Protein AF-R1HRT1-F1 (afdb_monomer_lite)

pLDDT: mean 81.23, std 13.48, range [35.38, 94.88]

Structure (mmCIF, N/CA/C/O backbone):
data_AF-R1HRT1-F1
#
_entry.id   AF-R1HRT1-F1
#
loop_
_atom_site.group_PDB
_atom_site.id
_atom_site.type_symbol
_atom_site.label_atom_id
_atom_site.label_alt_id
_atom_site.label_comp_id
_atom_site.label_asym_id
_atom_site.label_entity_id
_atom_site.label_seq_id
_atom_site.pdbx_PDB_ins_code
_atom_site.Cartn_x
_atom_site.Cartn_y
_atom_site.Cartn_z
_atom_site.occupancy
_atom_site.B_iso_or_equiv
_atom_site.auth_seq_id
_atom_site.auth_comp_id
_atom_site.auth_asym_id
_atom_site.auth_atom_id
_atom_site.pdbx_PDB_model_num
ATOM 1 N N . MET A 1 1 ? 5.538 -12.384 11.421 1.00 35.38 1 MET A N 1
ATOM 2 C CA . MET A 1 1 ? 5.148 -12.342 10.001 1.00 35.38 1 MET A CA 1
ATOM 3 C C . MET A 1 1 ? 4.072 -13.390 9.818 1.00 35.38 1 MET A C 1
ATOM 5 O O . MET A 1 1 ? 4.385 -14.505 9.426 1.00 35.38 1 MET A O 1
ATOM 9 N N . ASP A 1 2 ? 2.835 -13.059 10.180 1.00 39.88 2 ASP A N 1
ATOM 10 C CA . ASP A 1 2 ? 1.693 -13.840 9.708 1.00 39.88 2 ASP A CA 1
ATOM 11 C C . ASP A 1 2 ? 1.502 -13.414 8.258 1.00 39.88 2 ASP A C 1
ATOM 13 O O . ASP A 1 2 ? 0.987 -12.334 7.980 1.00 39.88 2 ASP A O 1
ATOM 17 N N . GLY A 1 3 ? 2.112 -14.173 7.349 1.00 49.91 3 GLY A N 1
ATOM 18 C CA . GLY A 1 3 ? 2.066 -13.882 5.925 1.00 49.91 3 GLY A CA 1
ATOM 19 C C . GLY A 1 3 ? 0.635 -14.043 5.444 1.00 49.91 3 GLY A C 1
ATOM 20 O O . GLY A 1 3 ? 0.137 -15.165 5.366 1.00 49.91 3 GLY A O 1
ATOM 21 N N . THR A 1 4 ? -0.027 -12.928 5.153 1.00 58.91 4 THR A N 1
ATOM 22 C CA . THR A 1 4 ? -1.235 -12.909 4.334 1.00 58.91 4 THR A CA 1
ATOM 23 C C . THR A 1 4 ? -0.922 -13.687 3.059 1.00 58.91 4 THR A C 1
ATOM 25 O O . THR A 1 4 ? 0.030 -13.341 2.372 1.00 58.91 4 THR A O 1
ATOM 28 N N . ASP A 1 5 ? -1.651 -14.765 2.764 1.00 82.00 5 ASP A N 1
ATOM 29 C CA . ASP A 1 5 ? -1.485 -15.504 1.508 1.00 82.00 5 ASP A CA 1
ATOM 30 C C . ASP A 1 5 ? -1.942 -14.600 0.346 1.00 82.00 5 ASP A C 1
ATOM 32 O O . ASP A 1 5 ? -3.153 -14.406 0.177 1.00 82.00 5 ASP A O 1
ATOM 36 N N . PRO A 1 6 ? -1.029 -14.051 -0.481 1.00 79.06 6 PRO A N 1
ATOM 37 C CA . PRO A 1 6 ? -1.397 -13.060 -1.493 1.00 79.06 6 PRO A CA 1
ATOM 38 C C . PRO A 1 6 ? -2.274 -13.676 -2.587 1.00 79.06 6 PRO A C 1
ATOM 40 O O . PRO A 1 6 ? -3.112 -13.003 -3.192 1.00 79.06 6 PRO A O 1
ATOM 43 N N . ALA A 1 7 ? -2.107 -14.980 -2.837 1.00 79.94 7 ALA A N 1
ATOM 44 C CA . ALA A 1 7 ? -2.907 -15.716 -3.806 1.00 79.94 7 ALA A CA 1
ATOM 45 C C . ALA A 1 7 ? -4.329 -15.969 -3.284 1.00 79.94 7 ALA A C 1
ATOM 47 O O . ALA A 1 7 ? -5.287 -15.918 -4.063 1.00 79.94 7 ALA A O 1
ATOM 48 N N . GLY A 1 8 ? -4.468 -16.225 -1.981 1.00 84.56 8 GLY A N 1
ATOM 49 C CA . GLY A 1 8 ? -5.754 -16.304 -1.293 1.00 84.56 8 GLY A CA 1
ATOM 50 C C . GLY A 1 8 ? -6.496 -14.968 -1.320 1.00 84.56 8 GLY A C 1
ATOM 51 O O . GLY A 1 8 ? -7.653 -14.916 -1.740 1.00 84.56 8 GLY A O 1
ATOM 52 N N . GLU A 1 9 ? -5.803 -13.880 -0.979 1.00 85.31 9 GLU A N 1
ATOM 53 C CA . GLU A 1 9 ? -6.377 -12.532 -0.946 1.00 85.31 9 GLU A CA 1
ATOM 54 C C . GLU A 1 9 ? -6.840 -12.072 -2.337 1.00 85.31 9 GLU A C 1
ATOM 56 O O . GLU A 1 9 ? -7.963 -11.596 -2.511 1.00 85.31 9 GLU A O 1
ATOM 61 N N . LEU A 1 10 ? -6.024 -12.297 -3.374 1.00 87.31 10 LEU A N 1
ATOM 62 C CA . LEU A 1 10 ? -6.395 -11.977 -4.754 1.00 87.31 10 LEU A CA 1
ATOM 63 C C . LEU A 1 10 ? -7.638 -12.752 -5.215 1.00 87.31 10 LEU A C 1
ATOM 65 O O . LEU A 1 10 ? -8.489 -12.195 -5.915 1.00 87.31 10 LEU A O 1
ATOM 69 N N . ARG A 1 11 ? -7.756 -14.028 -4.831 1.00 91.94 11 ARG A N 1
ATOM 70 C CA . ARG A 1 11 ? -8.921 -14.859 -5.161 1.00 91.94 11 ARG A CA 1
ATOM 71 C C . ARG A 1 11 ? -10.181 -14.330 -4.484 1.00 91.94 11 ARG A C 1
ATOM 73 O O . ARG A 1 11 ? -11.194 -14.168 -5.157 1.00 91.94 11 ARG A O 1
ATOM 80 N N . HIS A 1 12 ? -10.089 -13.982 -3.203 1.00 88.38 12 HIS A N 1
ATOM 81 C CA . HIS A 1 12 ? -11.195 -13.385 -2.462 1.00 88.38 12 HIS A CA 1
ATOM 82 C C . HIS A 1 12 ? -11.652 -12.055 -3.085 1.00 88.38 12 HIS A C 1
ATOM 84 O O . HIS A 1 12 ? -12.838 -11.866 -3.361 1.00 88.38 12 HIS A O 1
ATOM 90 N N . ILE A 1 13 ? -10.714 -11.156 -3.407 1.00 91.75 13 ILE A N 1
ATOM 91 C CA . ILE A 1 13 ? -11.017 -9.894 -4.101 1.00 91.75 13 ILE A CA 1
ATOM 92 C C . ILE A 1 13 ? -11.711 -10.166 -5.442 1.00 91.75 13 ILE A C 1
ATOM 94 O O . ILE A 1 13 ? -12.675 -9.483 -5.790 1.00 91.75 13 ILE A O 1
ATOM 98 N N . HIS A 1 14 ? -11.244 -11.161 -6.202 1.00 90.56 14 HIS A N 1
ATOM 99 C CA . HIS A 1 14 ? -11.845 -11.525 -7.483 1.00 90.56 14 HIS A CA 1
ATOM 100 C C . HIS A 1 14 ? -13.303 -11.986 -7.334 1.00 90.56 14 HIS A C 1
ATOM 102 O O . HIS A 1 14 ? -14.165 -11.546 -8.099 1.00 90.56 14 HIS A O 1
ATOM 108 N N . GLU A 1 15 ? -13.591 -12.816 -6.332 1.00 93.38 15 GLU A N 1
ATOM 109 C CA . GLU A 1 15 ? -14.946 -13.276 -6.009 1.00 93.38 15 GLU A CA 1
ATOM 110 C C . GLU A 1 15 ? -15.865 -12.108 -5.631 1.00 93.38 15 GLU A C 1
ATOM 112 O O . GLU A 1 15 ? -16.965 -11.986 -6.176 1.00 93.38 15 GLU A O 1
ATOM 117 N N . VAL A 1 16 ? -15.397 -11.187 -4.781 1.00 93.88 16 VAL A N 1
ATOM 118 C CA . VAL A 1 16 ? -16.174 -9.999 -4.391 1.00 93.88 16 VAL A CA 1
ATOM 119 C C . VAL A 1 16 ? -16.426 -9.078 -5.588 1.00 93.88 16 VAL A C 1
ATOM 121 O O . VAL A 1 16 ? -17.535 -8.571 -5.748 1.00 93.88 16 VAL A O 1
ATOM 124 N N . VAL A 1 17 ? -15.449 -8.891 -6.483 1.00 91.25 17 VAL A N 1
ATOM 125 C CA . VAL A 1 17 ? -15.636 -8.109 -7.720 1.00 91.25 17 VAL A CA 1
ATOM 126 C C . VAL A 1 17 ? -16.669 -8.763 -8.644 1.00 91.25 17 VAL A C 1
ATOM 128 O O . VAL A 1 17 ? -17.479 -8.056 -9.251 1.00 91.25 17 VAL A O 1
ATOM 131 N N . ALA A 1 18 ? -16.675 -10.093 -8.756 1.00 92.44 18 ALA A N 1
ATOM 132 C CA . ALA A 1 18 ? -17.690 -10.815 -9.520 1.00 92.44 18 ALA A CA 1
ATOM 133 C C . ALA A 1 18 ? -19.088 -10.641 -8.899 1.00 92.44 18 ALA A C 1
ATOM 135 O O . ALA A 1 18 ? -20.034 -10.299 -9.614 1.00 92.44 18 ALA A O 1
ATOM 136 N N . GLY A 1 19 ? -19.202 -10.769 -7.574 1.00 91.88 19 GLY A N 1
ATOM 137 C CA . GLY A 1 19 ? -20.436 -10.498 -6.832 1.00 91.88 19 GLY A CA 1
ATOM 138 C C . GLY A 1 19 ? -20.924 -9.056 -6.999 1.00 91.88 19 GLY A C 1
ATOM 139 O O . GLY A 1 19 ? -22.109 -8.828 -7.230 1.00 91.88 19 GLY A O 1
ATOM 140 N N . ALA A 1 20 ? -20.017 -8.076 -6.981 1.00 90.06 20 ALA A N 1
ATOM 141 C CA . ALA A 1 20 ? -20.340 -6.664 -7.177 1.00 90.06 20 ALA A CA 1
ATOM 142 C C . ALA A 1 20 ? -20.907 -6.393 -8.577 1.00 90.06 20 ALA A C 1
ATOM 144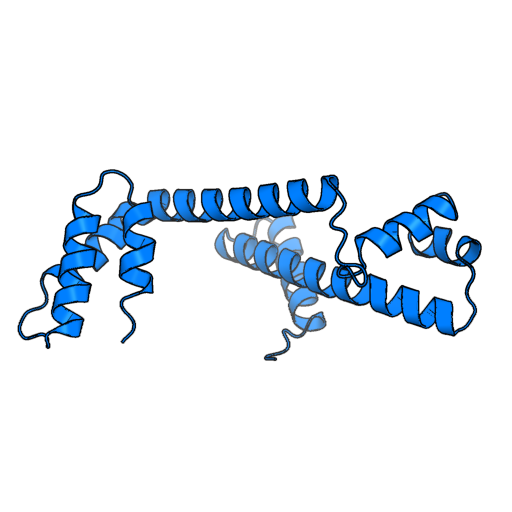 O O . ALA A 1 20 ? -21.906 -5.690 -8.716 1.00 90.06 20 ALA A O 1
ATOM 145 N N . ARG A 1 21 ? -20.317 -6.998 -9.618 1.00 91.81 21 ARG A N 1
ATOM 146 C CA . ARG A 1 21 ? -20.818 -6.910 -11.004 1.00 91.81 21 ARG A CA 1
ATOM 147 C C . ARG A 1 21 ? -22.198 -7.542 -11.171 1.00 91.81 21 ARG A C 1
ATOM 149 O O . ARG A 1 21 ? -22.976 -7.071 -11.993 1.00 91.81 21 ARG A O 1
ATOM 156 N N . ALA A 1 22 ? -22.495 -8.583 -10.397 1.00 93.44 22 ALA A N 1
ATOM 157 C CA . ALA A 1 22 ? -23.799 -9.237 -10.369 1.00 93.44 22 ALA A CA 1
ATOM 158 C C . ALA A 1 22 ? -24.825 -8.531 -9.457 1.00 93.44 22 ALA A C 1
ATOM 160 O O . ALA A 1 22 ? -25.963 -8.985 -9.370 1.00 93.44 22 ALA A O 1
ATOM 161 N N . GLY A 1 23 ? -24.445 -7.448 -8.764 1.00 90.56 23 GLY A N 1
ATOM 162 C CA . GLY A 1 23 ? -25.306 -6.761 -7.794 1.00 90.56 23 GLY A CA 1
ATOM 163 C C . GLY A 1 23 ? -25.572 -7.561 -6.512 1.00 90.56 23 GLY A C 1
ATOM 164 O O . GLY A 1 23 ? -26.526 -7.267 -5.801 1.00 90.56 23 GLY A O 1
ATOM 165 N N . ALA A 1 24 ? -24.752 -8.576 -6.232 1.00 89.56 24 ALA A N 1
ATOM 166 C CA . ALA A 1 24 ? -24.916 -9.514 -5.124 1.00 89.56 24 ALA A CA 1
ATOM 167 C C . ALA A 1 24 ? -23.924 -9.292 -3.967 1.00 89.56 24 ALA A C 1
ATOM 169 O O . ALA A 1 24 ? -24.075 -9.922 -2.925 1.00 89.56 24 ALA A O 1
ATOM 170 N N . ALA A 1 25 ? -22.913 -8.429 -4.139 1.00 90.81 25 ALA A N 1
ATOM 171 C CA . ALA A 1 25 ? -21.964 -8.117 -3.070 1.00 90.81 25 ALA A CA 1
ATOM 172 C C . ALA A 1 25 ? -22.564 -7.129 -2.066 1.00 90.81 25 ALA A C 1
ATOM 174 O O . ALA A 1 25 ? -23.092 -6.081 -2.449 1.00 90.81 25 ALA A O 1
ATOM 175 N N . ASP A 1 26 ? -22.435 -7.443 -0.782 1.00 93.81 26 ASP A N 1
ATOM 176 C CA . ASP A 1 26 ? -22.829 -6.534 0.285 1.00 93.81 26 ASP A CA 1
ATOM 177 C C . ASP A 1 26 ? -21.741 -5.483 0.585 1.00 93.81 26 ASP A C 1
ATOM 179 O O . ASP A 1 26 ? -20.600 -5.543 0.116 1.00 93.81 26 ASP A O 1
ATOM 183 N N . ARG A 1 27 ? -22.110 -4.468 1.373 1.00 93.12 27 ARG A N 1
ATOM 184 C CA . ARG A 1 27 ? -21.219 -3.356 1.730 1.00 93.12 27 ARG A CA 1
ATOM 185 C C . ARG A 1 27 ? -19.959 -3.822 2.460 1.00 93.12 27 ARG A C 1
ATOM 187 O O . ARG A 1 27 ? -18.891 -3.257 2.233 1.00 93.12 27 ARG A O 1
ATOM 194 N N . ASP A 1 28 ? -20.078 -4.793 3.353 1.00 91.69 28 ASP A N 1
ATOM 195 C CA . ASP A 1 28 ? -18.987 -5.181 4.241 1.00 91.69 28 ASP A CA 1
ATOM 196 C C . ASP A 1 28 ? -17.976 -6.058 3.478 1.00 91.69 28 ASP A C 1
ATOM 198 O O . ASP A 1 28 ? -16.766 -5.862 3.614 1.00 91.69 28 ASP A O 1
ATOM 202 N N . GLN A 1 29 ? -18.451 -6.907 2.561 1.00 90.31 29 GLN A N 1
ATOM 203 C CA . GLN A 1 29 ? -17.637 -7.604 1.561 1.00 90.31 29 GLN A CA 1
ATOM 204 C C . GLN A 1 29 ? -16.836 -6.621 0.699 1.00 90.31 29 GLN A C 1
ATOM 206 O O . GLN A 1 29 ? -15.632 -6.797 0.514 1.00 90.31 29 GLN A O 1
ATOM 211 N N . LEU A 1 30 ? -17.471 -5.548 0.211 1.00 91.88 30 LEU A N 1
ATOM 212 C CA . LEU A 1 30 ? -16.797 -4.527 -0.597 1.00 91.88 30 LEU A CA 1
ATOM 213 C C . LEU A 1 30 ? -15.707 -3.787 0.189 1.00 91.88 30 LEU A C 1
ATOM 215 O O . LEU A 1 30 ? -14.605 -3.594 -0.323 1.00 91.88 30 LEU A O 1
ATOM 219 N N . LEU A 1 31 ? -15.985 -3.378 1.430 1.00 94.75 31 LEU A N 1
ATOM 220 C CA . LEU A 1 31 ? -15.000 -2.693 2.277 1.00 94.75 31 LEU A CA 1
ATOM 221 C C . LEU A 1 31 ? -13.826 -3.607 2.653 1.00 94.75 31 LEU A C 1
ATOM 223 O O . LEU A 1 31 ? -12.677 -3.154 2.686 1.00 94.75 31 LEU A O 1
ATOM 227 N N . THR A 1 32 ? -14.104 -4.891 2.880 1.00 92.38 32 THR A N 1
ATOM 228 C CA . THR A 1 32 ? -13.083 -5.910 3.145 1.00 92.38 32 THR A CA 1
ATOM 229 C C . THR A 1 32 ? -12.194 -6.103 1.920 1.00 92.38 32 THR A C 1
ATOM 231 O O . THR A 1 32 ? -10.982 -5.928 2.019 1.00 92.38 32 THR A O 1
ATOM 234 N N . ALA A 1 33 ? -12.783 -6.316 0.738 1.00 89.12 33 ALA A N 1
ATOM 235 C CA . ALA A 1 33 ? -12.039 -6.464 -0.512 1.00 89.12 33 ALA A CA 1
ATOM 236 C C . ALA A 1 33 ? -11.222 -5.213 -0.876 1.00 89.12 33 ALA A C 1
ATOM 238 O O . ALA A 1 33 ? -10.121 -5.331 -1.405 1.00 89.12 33 ALA A O 1
ATOM 239 N N . LEU A 1 34 ? -11.713 -4.005 -0.578 1.00 93.19 34 LEU A N 1
ATOM 240 C CA . LEU A 1 34 ? -10.942 -2.771 -0.771 1.00 93.19 34 LEU A CA 1
ATOM 241 C C . LEU A 1 34 ? -9.738 -2.680 0.175 1.00 93.19 34 LEU A C 1
ATOM 243 O O . LEU A 1 34 ? -8.671 -2.220 -0.236 1.00 93.19 34 LEU A O 1
ATOM 247 N N . SER A 1 35 ? -9.898 -3.126 1.422 1.00 90.25 35 SER A N 1
ATOM 248 C CA . SER A 1 35 ? -8.812 -3.168 2.407 1.00 90.25 35 SER A CA 1
ATOM 249 C C . SER A 1 35 ? -7.751 -4.195 2.009 1.00 90.25 35 SER A C 1
ATOM 251 O O . SER A 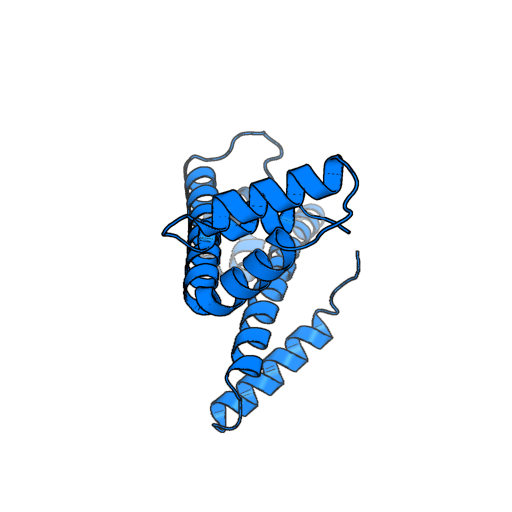1 35 ? -6.567 -3.860 1.974 1.00 90.25 35 SER A O 1
ATOM 253 N N . GLY A 1 36 ? -8.185 -5.392 1.613 1.00 84.44 36 GLY A N 1
ATOM 254 C CA . GLY A 1 36 ? -7.340 -6.444 1.054 1.00 84.44 36 GLY A CA 1
ATOM 255 C C . GLY A 1 36 ? -6.586 -5.997 -0.193 1.00 84.44 36 GLY A C 1
ATOM 256 O O . GLY A 1 36 ? -5.372 -6.145 -0.289 1.00 84.44 36 GLY A O 1
ATOM 257 N N . LEU A 1 37 ? -7.279 -5.334 -1.122 1.00 86.56 37 LEU A N 1
ATOM 258 C CA . LEU A 1 37 ? -6.679 -4.799 -2.344 1.00 86.56 37 LEU A CA 1
ATOM 259 C C . LEU A 1 37 ? -5.614 -3.737 -2.060 1.00 86.56 37 LEU A C 1
ATOM 261 O O . LEU A 1 37 ? -4.639 -3.645 -2.805 1.00 86.56 37 LEU A O 1
ATOM 265 N N . ARG A 1 38 ? -5.786 -2.924 -1.011 1.00 90.25 38 ARG A N 1
ATOM 266 C CA . ARG A 1 38 ? -4.747 -1.985 -0.573 1.00 90.25 38 ARG A CA 1
ATOM 267 C C . ARG A 1 38 ? -3.513 -2.741 -0.079 1.00 90.25 38 ARG A C 1
ATOM 269 O O . ARG A 1 38 ? -2.432 -2.476 -0.585 1.00 90.25 38 ARG A O 1
ATOM 276 N N . LEU A 1 39 ? -3.687 -3.705 0.825 1.00 84.81 39 LEU A N 1
ATOM 277 C CA . LEU A 1 39 ? -2.575 -4.492 1.372 1.00 84.81 39 LEU A CA 1
ATOM 278 C C . LEU A 1 39 ? -1.826 -5.265 0.280 1.00 84.81 39 LEU A C 1
ATOM 280 O O . LEU A 1 39 ? -0.603 -5.220 0.230 1.00 84.81 39 LEU A O 1
ATOM 284 N N . LEU A 1 40 ? -2.554 -5.893 -0.647 1.00 83.81 40 LEU A N 1
ATOM 285 C CA . LEU A 1 40 ? -1.956 -6.599 -1.777 1.00 83.81 40 LEU A CA 1
ATOM 286 C C . LEU A 1 40 ? -1.165 -5.648 -2.687 1.00 83.81 40 LEU A C 1
ATOM 288 O O . LEU A 1 40 ? -0.102 -6.009 -3.178 1.00 83.81 40 LEU A O 1
ATOM 292 N N . ARG A 1 41 ? -1.646 -4.418 -2.922 1.00 85.00 41 ARG A N 1
ATOM 293 C CA . ARG A 1 41 ? -0.878 -3.415 -3.681 1.00 85.00 41 ARG A CA 1
ATOM 294 C C . ARG A 1 41 ? 0.393 -3.001 -2.954 1.00 85.00 41 ARG A C 1
ATOM 296 O O . ARG A 1 41 ? 1.407 -2.844 -3.624 1.00 85.00 41 ARG A O 1
ATOM 303 N N . ASP A 1 42 ? 0.337 -2.835 -1.636 1.00 83.62 42 ASP A N 1
ATOM 304 C CA . ASP A 1 42 ? 1.506 -2.488 -0.825 1.00 83.62 42 ASP A CA 1
ATOM 305 C C . ASP A 1 42 ? 2.549 -3.617 -0.870 1.00 83.62 42 ASP A C 1
ATOM 307 O O . ASP A 1 42 ? 3.738 -3.366 -1.066 1.00 83.62 42 ASP A O 1
ATOM 311 N N . GLU A 1 43 ? 2.102 -4.872 -0.792 1.00 81.56 43 GLU A N 1
ATOM 312 C CA . GLU A 1 43 ? 2.966 -6.046 -0.903 1.00 81.56 43 GLU A CA 1
ATOM 313 C C . GLU A 1 43 ? 3.600 -6.160 -2.300 1.00 81.56 43 GLU A C 1
ATOM 315 O O . GLU A 1 43 ? 4.824 -6.224 -2.422 1.00 81.56 43 GLU A O 1
ATOM 320 N N . LEU A 1 44 ? 2.798 -6.069 -3.368 1.00 84.69 44 LEU A N 1
ATOM 321 C CA . LEU A 1 44 ? 3.293 -6.065 -4.751 1.00 84.69 44 LEU A CA 1
ATOM 322 C C . LEU A 1 44 ? 4.265 -4.905 -5.016 1.00 84.69 44 LEU A C 1
ATOM 324 O O . LEU A 1 44 ? 5.254 -5.074 -5.731 1.00 84.69 44 LEU A O 1
ATOM 328 N N . ALA A 1 45 ? 4.002 -3.729 -4.440 1.00 82.94 45 ALA A N 1
ATOM 329 C CA . ALA A 1 45 ? 4.888 -2.575 -4.542 1.00 82.94 45 ALA A CA 1
ATOM 330 C C . ALA A 1 45 ? 6.223 -2.802 -3.819 1.00 82.94 45 ALA A C 1
ATOM 332 O O . ALA A 1 45 ? 7.238 -2.272 -4.269 1.00 82.94 45 ALA A O 1
ATOM 333 N N . SER A 1 46 ? 6.247 -3.603 -2.748 1.00 82.06 46 SER A N 1
ATOM 334 C CA . SER A 1 46 ? 7.485 -3.953 -2.039 1.00 82.06 46 SER A CA 1
ATOM 335 C C . SER A 1 46 ? 8.371 -4.915 -2.838 1.00 82.06 46 SER A C 1
ATOM 337 O O . SER A 1 46 ? 9.594 -4.790 -2.809 1.00 82.06 46 SER A O 1
ATOM 339 N N . TRP A 1 47 ? 7.776 -5.803 -3.641 1.00 87.25 47 TRP A N 1
ATOM 340 C CA . TRP A 1 47 ? 8.523 -6.720 -4.510 1.00 87.25 47 TRP A CA 1
ATOM 341 C C . TRP A 1 47 ? 9.158 -6.023 -5.715 1.00 87.25 47 TRP A C 1
ATOM 343 O O . TRP A 1 47 ? 10.187 -6.466 -6.220 1.00 87.25 47 TRP A O 1
ATOM 353 N N . GLU A 1 48 ? 8.570 -4.930 -6.208 1.00 87.25 48 GLU A N 1
ATOM 354 C CA . GLU A 1 48 ? 9.075 -4.224 -7.388 1.00 87.25 48 GLU A CA 1
ATOM 355 C C . GLU A 1 48 ? 10.554 -3.775 -7.269 1.00 87.25 48 GLU A C 1
ATOM 357 O O . GLU A 1 48 ? 11.339 -4.113 -8.163 1.00 87.25 48 GLU A O 1
ATOM 362 N N . PRO A 1 49 ? 11.002 -3.062 -6.212 1.00 87.50 49 PRO A N 1
ATOM 363 C CA . PRO A 1 49 ? 12.414 -2.713 -6.050 1.00 87.50 49 PRO A CA 1
ATOM 364 C C . PRO A 1 49 ? 13.323 -3.939 -5.869 1.00 87.50 49 PRO A C 1
ATOM 366 O O . PRO A 1 49 ? 14.458 -3.909 -6.355 1.00 87.50 49 PRO A O 1
ATOM 369 N N . GLU A 1 50 ? 12.854 -5.022 -5.240 1.00 85.75 50 GLU A N 1
ATOM 370 C CA . GLU A 1 50 ? 13.610 -6.279 -5.115 1.00 85.75 50 GLU A CA 1
ATOM 371 C C . GLU A 1 50 ? 13.842 -6.928 -6.486 1.00 85.75 50 GLU A C 1
ATOM 373 O O . GLU A 1 50 ? 14.977 -7.254 -6.841 1.00 85.75 50 GLU A O 1
ATOM 378 N N . LEU A 1 51 ? 12.791 -7.023 -7.305 1.00 89.44 51 LEU A N 1
ATOM 379 C CA . LEU A 1 51 ? 12.853 -7.554 -8.668 1.00 89.44 51 LEU A CA 1
ATOM 380 C C . LEU A 1 51 ? 13.742 -6.698 -9.574 1.00 89.44 51 LEU A C 1
ATOM 382 O O . LEU A 1 51 ? 14.544 -7.240 -10.337 1.00 89.44 51 LEU A O 1
ATOM 386 N N . ILE A 1 52 ? 13.655 -5.366 -9.476 1.00 88.81 52 ILE A N 1
ATOM 387 C CA . ILE A 1 52 ? 14.548 -4.459 -10.210 1.00 88.81 52 ILE A CA 1
ATOM 388 C C . ILE A 1 52 ? 16.000 -4.687 -9.777 1.00 88.81 52 ILE A C 1
ATOM 390 O O . ILE A 1 52 ? 16.875 -4.809 -10.635 1.00 88.81 52 ILE A O 1
ATOM 394 N N . THR A 1 53 ? 16.268 -4.783 -8.472 1.00 89.19 53 THR A N 1
ATOM 395 C CA . THR A 1 53 ? 17.617 -5.026 -7.937 1.00 89.19 53 THR A CA 1
ATOM 396 C C . THR A 1 53 ? 18.179 -6.355 -8.441 1.00 89.19 53 THR A C 1
ATOM 398 O O . THR A 1 53 ? 19.299 -6.391 -8.955 1.00 89.19 53 THR A O 1
ATOM 401 N N . ALA A 1 54 ? 17.389 -7.430 -8.385 1.00 89.12 54 ALA A N 1
ATOM 402 C CA . ALA A 1 54 ? 17.771 -8.746 -8.887 1.00 89.12 54 ALA A CA 1
ATOM 403 C C . ALA A 1 54 ? 18.026 -8.736 -10.404 1.00 89.12 54 ALA A C 1
ATOM 405 O O . ALA A 1 54 ? 19.043 -9.251 -10.868 1.00 89.12 54 ALA A O 1
ATOM 406 N N . ALA A 1 55 ? 17.163 -8.083 -11.188 1.00 89.06 55 ALA A N 1
ATOM 407 C CA . ALA A 1 55 ? 17.350 -7.950 -12.631 1.00 89.06 55 ALA A CA 1
ATOM 408 C C . ALA A 1 55 ? 18.615 -7.145 -12.977 1.00 89.06 55 ALA A C 1
ATOM 410 O O . ALA A 1 55 ? 19.352 -7.506 -13.897 1.00 89.06 55 ALA A O 1
ATOM 411 N N . ARG A 1 56 ? 18.909 -6.076 -12.222 1.00 92.50 56 ARG A N 1
ATOM 412 C CA . ARG A 1 56 ? 20.149 -5.296 -12.364 1.00 92.50 56 ARG A CA 1
ATOM 413 C C . ARG A 1 56 ? 21.379 -6.136 -12.015 1.00 92.50 56 ARG A C 1
ATOM 415 O O . ARG A 1 56 ? 22.357 -6.070 -12.756 1.00 92.50 56 ARG A O 1
ATOM 422 N N . ALA A 1 57 ? 21.320 -6.945 -10.956 1.00 89.94 57 ALA A N 1
ATOM 423 C CA . ALA A 1 57 ? 22.383 -7.884 -10.588 1.00 89.94 57 ALA A CA 1
ATOM 424 C C . ALA A 1 57 ? 22.604 -8.970 -11.658 1.00 89.94 57 ALA A C 1
ATOM 426 O O . ALA A 1 57 ? 23.740 -9.361 -11.911 1.00 89.94 57 ALA A O 1
ATOM 427 N N . ALA A 1 58 ? 21.543 -9.385 -12.357 1.00 94.25 58 ALA A N 1
ATOM 428 C CA . ALA A 1 58 ? 21.606 -10.281 -13.513 1.00 94.25 58 ALA A CA 1
ATOM 429 C C . ALA A 1 58 ? 22.051 -9.591 -14.825 1.00 94.25 58 ALA A C 1
ATOM 431 O O . ALA A 1 58 ? 22.078 -10.223 -15.879 1.00 94.25 58 ALA A O 1
ATOM 432 N N . GLY A 1 59 ? 22.400 -8.298 -14.788 1.00 91.00 59 GLY A N 1
ATOM 433 C CA . GLY A 1 59 ? 22.944 -7.557 -15.930 1.00 91.00 59 GLY A CA 1
ATOM 434 C C . GLY A 1 59 ? 21.918 -6.819 -16.798 1.00 91.00 59 GLY A C 1
ATOM 435 O O . GLY A 1 59 ? 22.302 -6.212 -17.800 1.00 91.00 59 GLY A O 1
ATOM 436 N N . ALA A 1 60 ? 20.630 -6.801 -16.438 1.00 94.88 60 ALA A N 1
ATOM 437 C CA . ALA A 1 60 ? 19.619 -6.061 -17.197 1.00 94.88 60 ALA A CA 1
ATOM 438 C C . ALA A 1 60 ? 19.924 -4.556 -17.190 1.00 94.88 60 ALA A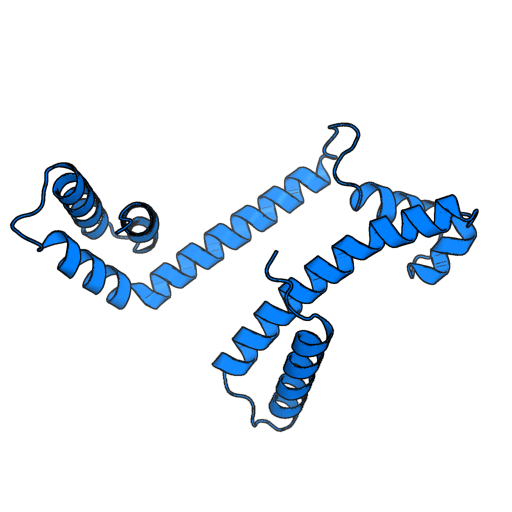 C 1
ATOM 440 O O . ALA A 1 60 ? 20.128 -3.957 -16.134 1.00 94.88 60 ALA A O 1
ATOM 441 N N . SER A 1 61 ? 19.943 -3.907 -18.357 1.00 93.62 61 SER A N 1
ATOM 442 C CA . SER A 1 61 ? 20.127 -2.453 -18.444 1.00 93.62 61 SER A CA 1
ATOM 443 C C . SER A 1 61 ? 18.832 -1.699 -18.117 1.00 93.62 61 SER A C 1
ATOM 445 O O . SER A 1 61 ? 17.733 -2.212 -18.309 1.00 93.62 61 SER A O 1
ATOM 447 N N . TRP A 1 62 ? 18.937 -0.435 -17.702 1.00 90.50 62 TRP A N 1
ATOM 448 C CA . TRP A 1 62 ? 17.763 0.428 -17.509 1.00 90.50 62 TRP A CA 1
ATOM 449 C C . TRP A 1 62 ? 16.913 0.608 -18.778 1.00 90.50 62 TRP A C 1
ATOM 451 O O . TRP A 1 62 ? 15.710 0.829 -18.687 1.00 90.50 62 TRP A O 1
ATOM 461 N N . VAL A 1 63 ? 17.524 0.504 -19.962 1.00 94.19 63 VAL A N 1
ATOM 462 C CA . VAL A 1 63 ? 16.803 0.533 -21.244 1.00 94.19 63 VAL A CA 1
ATOM 463 C C . VAL A 1 63 ? 15.954 -0.729 -21.408 1.00 94.19 63 VAL A C 1
ATOM 465 O O . VAL A 1 63 ? 14.809 -0.631 -21.829 1.00 94.19 63 VAL A O 1
ATOM 468 N N . ALA A 1 64 ? 16.488 -1.894 -21.025 1.00 90.56 64 ALA A N 1
ATOM 469 C CA . ALA A 1 64 ? 15.764 -3.164 -21.065 1.00 90.56 64 ALA A CA 1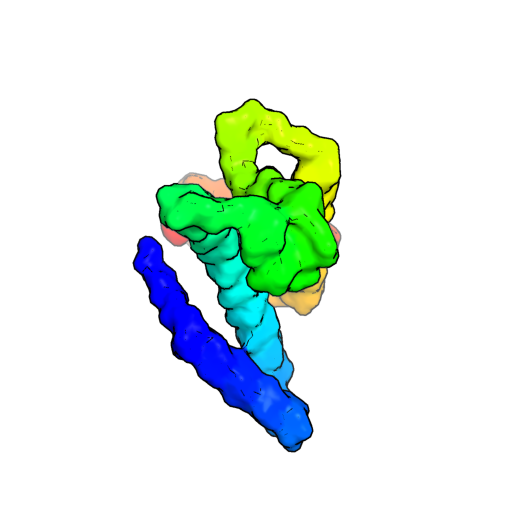
ATOM 470 C C . ALA A 1 64 ? 14.649 -3.245 -20.005 1.00 90.56 64 ALA A C 1
ATOM 472 O O . ALA A 1 64 ? 13.617 -3.861 -20.247 1.00 90.56 64 ALA A O 1
ATOM 473 N N . LEU A 1 65 ? 14.832 -2.592 -18.852 1.00 85.81 65 LEU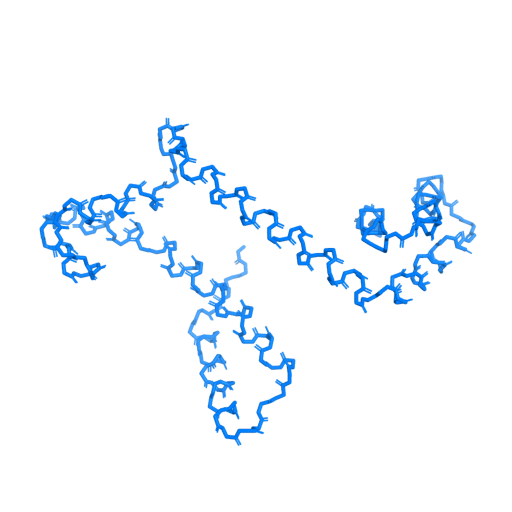 A N 1
ATOM 474 C CA . LEU A 1 65 ? 13.829 -2.544 -17.782 1.00 85.81 65 LEU A CA 1
ATOM 475 C C . LEU A 1 65 ? 12.654 -1.607 -18.086 1.00 85.81 65 LEU A C 1
ATOM 477 O O . LEU A 1 65 ? 11.539 -1.879 -17.656 1.00 85.81 65 LEU A O 1
ATOM 481 N N . ALA A 1 66 ? 12.875 -0.518 -18.827 1.00 86.31 66 ALA A N 1
ATOM 482 C CA . ALA A 1 66 ? 11.841 0.476 -19.120 1.00 86.31 66 ALA A CA 1
ATOM 483 C C . ALA A 1 66 ? 10.511 -0.114 -19.653 1.00 86.31 66 ALA A C 1
ATOM 485 O O . ALA A 1 66 ? 9.474 0.164 -19.044 1.00 86.31 66 ALA A O 1
ATOM 486 N N . PRO A 1 67 ? 10.496 -0.967 -20.699 1.00 80.94 67 PRO A N 1
ATOM 487 C CA . PRO A 1 67 ? 9.252 -1.572 -21.174 1.00 80.94 67 PRO A CA 1
ATOM 488 C C . PRO A 1 67 ? 8.603 -2.512 -20.146 1.00 80.94 67 PRO A C 1
ATOM 490 O O . PRO A 1 67 ? 7.381 -2.512 -20.031 1.00 80.94 67 PRO A O 1
ATOM 493 N N . ALA A 1 68 ? 9.386 -3.259 -19.359 1.00 85.75 68 ALA A N 1
ATOM 494 C CA . ALA A 1 68 ? 8.858 -4.152 -18.321 1.00 85.75 68 ALA A CA 1
ATOM 495 C C . ALA A 1 68 ? 8.186 -3.388 -17.164 1.00 85.75 68 ALA A C 1
ATOM 497 O O . ALA A 1 68 ? 7.216 -3.867 -16.587 1.00 85.75 68 ALA A O 1
ATOM 498 N N . LEU A 1 69 ? 8.666 -2.177 -16.863 1.00 85.06 69 LEU A N 1
ATOM 499 C CA . LEU A 1 69 ? 8.091 -1.278 -15.855 1.00 85.06 69 LEU A CA 1
ATOM 500 C C . LEU A 1 69 ? 6.974 -0.375 -16.414 1.00 85.06 69 LEU A C 1
ATOM 502 O O . LEU A 1 69 ? 6.470 0.494 -15.700 1.00 85.06 69 LEU A O 1
ATOM 506 N N . GLY A 1 70 ? 6.612 -0.526 -17.694 1.00 83.88 70 GLY A N 1
ATOM 507 C CA . GLY A 1 70 ? 5.576 0.278 -18.348 1.00 83.88 70 GLY A CA 1
ATOM 508 C C . GLY A 1 70 ? 5.941 1.757 -18.521 1.00 83.88 70 GLY A C 1
ATOM 509 O O . GLY A 1 70 ? 5.053 2.607 -18.569 1.00 83.88 70 GLY A O 1
ATOM 510 N N . VAL A 1 71 ? 7.234 2.094 -18.592 1.00 88.81 71 VAL A N 1
ATOM 511 C CA . VAL A 1 71 ? 7.714 3.475 -18.757 1.00 88.81 71 VAL A CA 1
ATOM 512 C C . VAL A 1 71 ? 8.415 3.677 -20.098 1.00 88.81 71 VAL A C 1
ATOM 514 O O . VAL A 1 71 ? 9.082 2.792 -20.623 1.00 88.81 71 VAL A O 1
ATOM 517 N N . ALA A 1 72 ? 8.298 4.885 -20.651 1.00 77.25 72 ALA A N 1
ATOM 518 C CA . ALA A 1 72 ? 8.757 5.181 -22.009 1.00 77.25 72 ALA A CA 1
ATOM 519 C C . ALA A 1 72 ? 10.283 5.325 -22.158 1.00 77.25 72 ALA A C 1
ATOM 521 O O . ALA A 1 72 ? 10.784 5.371 -23.279 1.00 77.25 72 ALA A O 1
ATOM 522 N N . SER A 1 73 ? 11.039 5.461 -21.062 1.00 78.44 73 SER A N 1
ATOM 523 C CA . SER A 1 73 ? 12.470 5.762 -21.145 1.00 78.44 73 SER A CA 1
ATOM 524 C C . SER A 1 73 ? 13.296 5.169 -20.009 1.00 78.44 73 SER A C 1
ATOM 526 O O . SER A 1 73 ? 12.812 4.920 -18.904 1.00 78.44 73 SER A O 1
ATOM 528 N N . ARG A 1 74 ? 14.600 5.040 -20.280 1.00 90.31 74 ARG A N 1
ATOM 529 C CA . ARG A 1 74 ? 15.635 4.674 -19.305 1.00 90.31 74 ARG A CA 1
ATOM 530 C C . ARG A 1 74 ? 15.571 5.539 -18.041 1.00 90.31 74 ARG A C 1
ATOM 532 O O . ARG A 1 74 ? 15.577 5.016 -16.935 1.00 90.31 74 ARG A O 1
ATOM 539 N N . GLN A 1 75 ? 15.515 6.861 -18.215 1.00 88.25 75 GLN A N 1
ATOM 540 C CA . GLN A 1 75 ? 15.491 7.809 -17.098 1.00 88.25 75 GLN A CA 1
ATOM 541 C C . GLN A 1 75 ? 14.215 7.664 -16.261 1.00 88.25 75 GLN A C 1
ATOM 543 O O . GLN A 1 75 ? 14.260 7.790 -15.040 1.00 88.25 75 GLN A O 1
ATOM 548 N N . ALA A 1 76 ? 13.077 7.369 -16.898 1.00 79.19 76 ALA A N 1
ATOM 549 C CA . ALA A 1 76 ? 11.830 7.123 -16.184 1.00 79.19 76 ALA A CA 1
ATOM 550 C C . ALA A 1 76 ? 11.897 5.840 -15.336 1.00 79.19 76 ALA A C 1
ATOM 552 O O . ALA A 1 76 ? 11.393 5.842 -14.212 1.00 79.19 76 ALA A O 1
ATOM 553 N N . ALA A 1 77 ? 12.559 4.793 -15.840 1.00 82.00 77 ALA A N 1
ATOM 554 C CA . ALA A 1 77 ? 12.794 3.549 -15.105 1.00 82.00 77 ALA A CA 1
ATOM 555 C C . ALA A 1 77 ? 13.697 3.775 -13.883 1.00 82.00 77 ALA A C 1
ATOM 557 O O . ALA A 1 77 ? 13.342 3.401 -12.768 1.00 82.00 77 ALA A O 1
ATOM 558 N N . GLU A 1 78 ? 14.822 4.464 -14.079 1.00 88.88 78 GLU A N 1
ATOM 559 C CA . GLU A 1 78 ? 15.772 4.789 -13.011 1.00 88.88 78 GLU A CA 1
ATOM 560 C C . GLU A 1 78 ? 15.125 5.645 -11.913 1.00 88.88 78 GLU A C 1
ATOM 562 O O . GLU A 1 78 ? 15.206 5.315 -10.732 1.00 88.88 78 GLU A O 1
ATOM 567 N N . ARG A 1 79 ? 14.379 6.691 -12.288 1.00 89.00 79 ARG A N 1
ATOM 568 C CA . ARG A 1 79 ? 13.661 7.536 -11.323 1.00 89.00 79 ARG A CA 1
ATOM 569 C C . ARG A 1 79 ? 12.595 6.764 -10.544 1.00 89.00 79 ARG A C 1
ATOM 571 O O . ARG A 1 79 ? 12.404 7.033 -9.362 1.00 89.00 79 ARG A O 1
ATOM 578 N N . ARG A 1 80 ? 11.886 5.825 -11.184 1.00 85.25 80 ARG A N 1
ATOM 579 C CA . ARG A 1 80 ? 10.904 4.967 -10.504 1.00 85.25 80 ARG A CA 1
ATOM 580 C C . ARG A 1 80 ? 11.583 4.112 -9.438 1.00 85.25 80 ARG A C 1
ATOM 582 O O . ARG A 1 80 ? 11.138 4.144 -8.299 1.00 85.25 80 ARG A O 1
ATOM 589 N N . TYR A 1 81 ? 12.684 3.446 -9.780 1.00 86.56 81 TYR A N 1
ATOM 590 C CA . TYR A 1 81 ? 13.466 2.661 -8.825 1.00 86.56 81 TYR A CA 1
ATOM 591 C C . TYR A 1 81 ? 13.980 3.501 -7.649 1.00 86.56 81 TYR A C 1
ATOM 593 O O . TYR A 1 81 ? 13.825 3.103 -6.500 1.00 86.56 81 TYR A O 1
ATOM 601 N N . LEU A 1 82 ? 14.525 4.693 -7.915 1.00 85.56 82 LEU A N 1
ATOM 602 C CA . LEU A 1 82 ? 15.033 5.576 -6.859 1.00 85.56 82 LEU A CA 1
ATOM 603 C C . LEU A 1 82 ? 13.941 6.069 -5.898 1.00 85.56 82 LEU A C 1
ATOM 605 O O . LEU A 1 82 ? 14.235 6.292 -4.731 1.00 85.56 82 LEU A O 1
ATOM 609 N N . ARG A 1 83 ? 12.687 6.216 -6.351 1.00 83.38 83 ARG A N 1
ATOM 610 C CA . ARG A 1 83 ? 11.551 6.533 -5.462 1.00 83.38 83 ARG A CA 1
ATOM 611 C C . ARG A 1 83 ? 11.101 5.350 -4.609 1.00 83.38 83 ARG A C 1
ATOM 613 O O . ARG A 1 83 ? 10.551 5.568 -3.539 1.00 83.38 83 ARG A O 1
ATOM 620 N N . LEU A 1 84 ? 11.277 4.130 -5.115 1.00 78.06 84 LEU A N 1
ATOM 621 C CA . LEU A 1 84 ? 10.881 2.892 -4.438 1.00 78.06 84 LEU A CA 1
ATOM 622 C C . LEU A 1 84 ? 11.943 2.400 -3.448 1.00 78.06 84 LEU A C 1
ATOM 624 O O . LEU A 1 84 ? 11.652 1.552 -2.613 1.00 78.06 84 LEU A O 1
ATOM 628 N N . GLN A 1 85 ? 13.169 2.919 -3.532 1.00 68.81 85 GLN A N 1
ATOM 629 C CA . GLN A 1 85 ? 14.233 2.617 -2.584 1.00 68.81 85 GLN A CA 1
ATOM 630 C C . GLN A 1 85 ? 13.918 3.243 -1.213 1.00 68.81 85 GLN A C 1
ATOM 632 O O . GLN A 1 85 ? 13.802 4.469 -1.118 1.00 68.81 85 GLN A O 1
ATOM 637 N N . PRO A 1 86 ? 13.829 2.440 -0.134 1.00 57.16 86 PRO A N 1
ATOM 638 C CA . PRO A 1 86 ? 13.846 2.964 1.223 1.00 57.16 86 PRO A CA 1
ATOM 639 C C . PRO A 1 86 ? 15.183 3.680 1.399 1.00 57.16 86 PRO A C 1
ATOM 641 O O . PRO A 1 86 ? 16.223 3.034 1.391 1.00 57.16 86 PRO A O 1
ATOM 644 N N . SER A 1 87 ? 15.156 5.013 1.449 1.00 51.16 87 SER A N 1
ATOM 645 C CA . SER A 1 87 ? 16.305 5.931 1.468 1.00 51.16 87 SER A CA 1
ATOM 646 C C . SER A 1 87 ? 17.605 5.325 2.031 1.00 51.16 87 SER A C 1
ATOM 648 O O . SER A 1 87 ? 17.921 5.503 3.204 1.00 51.16 87 SER A O 1
ATOM 650 N N . HIS A 1 88 ? 18.422 4.683 1.192 1.00 42.00 88 HIS A N 1
ATOM 651 C CA . HIS A 1 88 ? 19.751 4.209 1.598 1.00 42.00 88 HIS A CA 1
ATOM 652 C C . HIS A 1 88 ? 20.747 5.374 1.795 1.00 42.00 88 HIS A C 1
ATOM 654 O O . HIS A 1 88 ? 21.894 5.156 2.175 1.00 42.00 88 HIS A O 1
ATOM 660 N N . THR A 1 89 ? 20.307 6.616 1.554 1.00 44.59 89 THR A N 1
ATOM 661 C CA . THR A 1 89 ? 21.092 7.853 1.672 1.00 44.59 89 THR A CA 1
ATOM 662 C C . THR A 1 89 ? 20.543 8.853 2.694 1.00 44.59 89 THR A C 1
ATOM 664 O O . THR A 1 89 ? 21.144 9.904 2.880 1.00 44.59 89 THR A O 1
ATOM 667 N N . GLY A 1 90 ? 19.409 8.587 3.356 1.00 42.84 90 GLY A N 1
ATOM 668 C CA . GLY A 1 90 ? 18.803 9.551 4.292 1.00 42.84 90 GLY A CA 1
ATOM 669 C C . GLY A 1 90 ? 18.293 10.858 3.657 1.00 42.84 90 GLY A C 1
ATOM 670 O O . GLY A 1 90 ? 17.737 11.703 4.358 1.00 42.84 90 GLY A O 1
ATOM 671 N N . GLU A 1 91 ? 18.402 11.033 2.339 1.00 43.38 91 GLU A N 1
ATOM 672 C CA . GLU A 1 91 ? 17.814 12.171 1.637 1.00 43.38 91 GLU A CA 1
ATOM 673 C C . GLU A 1 91 ? 16.393 11.839 1.190 1.00 43.38 91 GLU A C 1
ATOM 675 O O . GLU A 1 91 ? 16.140 11.309 0.111 1.00 43.38 91 GLU A O 1
ATOM 680 N N . THR A 1 92 ? 15.429 12.188 2.040 1.00 46.22 92 THR A N 1
ATOM 681 C CA . THR A 1 92 ? 14.032 12.296 1.626 1.00 46.22 92 THR A CA 1
ATOM 682 C C . THR A 1 92 ? 13.943 13.421 0.594 1.00 46.22 92 THR A C 1
ATOM 684 O O . THR A 1 92 ? 14.144 14.598 0.917 1.00 46.22 92 THR A O 1
ATOM 687 N N . THR A 1 93 ? 13.651 13.087 -0.659 1.00 58.31 93 THR A N 1
ATOM 688 C CA . THR A 1 93 ? 13.254 14.088 -1.653 1.00 58.31 93 THR A CA 1
ATOM 689 C C . THR A 1 93 ? 12.037 14.855 -1.122 1.00 58.31 93 THR A C 1
ATOM 691 O O . THR A 1 93 ? 11.199 14.304 -0.403 1.00 58.31 93 THR A O 1
ATOM 694 N N . GLY A 1 94 ? 11.956 16.160 -1.407 1.00 54.62 94 GLY A N 1
ATOM 695 C CA . GLY A 1 94 ? 10.889 17.026 -0.883 1.00 54.62 94 GLY A CA 1
ATOM 696 C C . GLY A 1 94 ? 9.479 16.496 -1.173 1.00 54.62 94 GLY A C 1
ATOM 697 O O . GLY A 1 94 ? 8.608 16.593 -0.316 1.00 54.62 94 GLY A O 1
ATOM 698 N N . GLU A 1 95 ? 9.290 15.850 -2.326 1.00 55.88 95 GLU A N 1
ATOM 699 C CA . GLU A 1 95 ? 8.032 15.203 -2.723 1.00 55.88 95 GLU A CA 1
ATOM 700 C C . GLU A 1 95 ? 7.683 13.995 -1.838 1.00 55.88 95 GLU A C 1
ATOM 702 O O . GLU A 1 95 ? 6.552 13.897 -1.374 1.00 55.88 95 GLU A O 1
ATOM 707 N N . GLY A 1 96 ? 8.655 13.145 -1.482 1.00 50.53 96 GLY A N 1
ATOM 708 C CA . GLY A 1 96 ? 8.413 11.988 -0.611 1.00 50.53 96 GLY A CA 1
ATOM 709 C C . GLY A 1 96 ? 7.984 12.366 0.812 1.00 50.53 96 GLY A C 1
ATOM 710 O O . GLY A 1 96 ? 7.159 11.679 1.412 1.00 50.53 96 GLY A O 1
ATOM 711 N N . ARG A 1 97 ? 8.475 13.496 1.352 1.00 61.31 97 ARG A N 1
ATOM 712 C CA . ARG A 1 97 ? 7.976 14.023 2.641 1.00 61.31 97 ARG A CA 1
ATOM 713 C C . ARG A 1 97 ? 6.535 14.498 2.535 1.00 61.31 97 ARG A C 1
ATOM 715 O O . ARG A 1 97 ? 5.763 14.297 3.466 1.00 61.31 97 ARG A O 1
ATOM 722 N N . VAL A 1 98 ? 6.188 15.142 1.424 1.00 68.88 98 VAL A N 1
ATOM 723 C CA . VAL A 1 98 ? 4.839 15.664 1.195 1.00 68.88 98 VAL A CA 1
ATOM 724 C C . VAL A 1 98 ? 3.839 14.526 1.028 1.00 68.88 98 VAL A C 1
ATOM 726 O O . VAL A 1 98 ? 2.757 14.611 1.602 1.00 68.88 98 VAL A O 1
ATOM 729 N N . ASP A 1 99 ? 4.194 13.460 0.314 1.00 58.44 99 ASP A N 1
ATOM 730 C CA . ASP A 1 99 ? 3.314 12.303 0.131 1.00 58.44 99 ASP A CA 1
ATOM 731 C C . ASP A 1 99 ? 3.127 11.525 1.440 1.00 58.44 99 ASP A C 1
ATOM 733 O O . ASP A 1 99 ? 1.993 11.303 1.854 1.00 58.44 99 ASP A O 1
ATOM 737 N N . ALA A 1 100 ? 4.205 11.247 2.184 1.00 56.75 100 ALA A N 1
ATOM 738 C CA . ALA A 1 100 ? 4.100 10.610 3.501 1.00 56.75 100 ALA A CA 1
ATOM 739 C C . ALA A 1 100 ? 3.288 11.453 4.506 1.00 56.75 100 ALA A C 1
ATOM 741 O O . ALA A 1 100 ? 2.532 10.923 5.319 1.00 56.75 100 ALA A O 1
ATOM 742 N N . GLU A 1 101 ? 3.419 12.781 4.453 1.00 67.56 101 GLU A N 1
ATOM 743 C CA . GLU A 1 101 ? 2.597 13.706 5.235 1.00 67.56 101 GLU A CA 1
ATOM 744 C C . GLU A 1 101 ? 1.128 13.684 4.788 1.00 67.56 101 GLU A C 1
ATOM 746 O O . GLU A 1 101 ? 0.226 13.697 5.628 1.00 67.56 101 GLU A O 1
ATOM 751 N N . ARG A 1 102 ? 0.863 13.640 3.477 1.00 67.19 102 ARG A N 1
ATOM 752 C CA . ARG A 1 102 ? -0.494 13.554 2.920 1.00 67.19 102 ARG A CA 1
ATOM 753 C C . ARG A 1 102 ? -1.179 12.257 3.320 1.00 67.19 102 ARG A C 1
ATOM 755 O O . ARG A 1 102 ? -2.338 12.325 3.731 1.00 67.19 102 ARG A O 1
ATOM 762 N N . ASP A 1 103 ? -0.474 11.136 3.247 1.00 57.75 103 ASP A N 1
ATOM 763 C CA . ASP A 1 103 ? -0.988 9.818 3.610 1.00 57.75 103 ASP A CA 1
ATOM 764 C C . ASP A 1 103 ? -1.247 9.716 5.108 1.00 57.75 103 ASP A C 1
ATOM 766 O O . ASP A 1 103 ? -2.326 9.278 5.507 1.00 57.75 103 ASP A O 1
ATOM 770 N N . ARG A 1 104 ? -0.332 10.226 5.946 1.00 65.00 104 ARG A N 1
ATOM 771 C CA . ARG A 1 104 ? -0.566 10.307 7.394 1.00 65.00 104 ARG A CA 1
ATOM 772 C C . ARG A 1 104 ? -1.811 11.130 7.704 1.00 65.00 104 ARG A C 1
ATOM 774 O O . ARG A 1 104 ? -2.718 10.635 8.359 1.00 65.00 104 ARG A O 1
ATOM 781 N N . ARG A 1 105 ? -1.928 12.333 7.128 1.00 73.50 105 ARG A N 1
ATOM 782 C CA . ARG A 1 105 ? -3.117 13.182 7.311 1.00 73.50 105 ARG A CA 1
ATOM 783 C C . ARG A 1 105 ? -4.388 12.550 6.751 1.00 73.50 105 ARG A C 1
ATOM 785 O O . ARG A 1 105 ? -5.472 12.825 7.256 1.00 73.50 105 ARG A O 1
ATOM 792 N N . ALA A 1 106 ? -4.300 11.776 5.671 1.00 66.25 106 ALA A N 1
ATOM 793 C CA . ALA A 1 106 ? -5.442 11.047 5.130 1.00 66.25 106 ALA A CA 1
ATOM 794 C C . ALA A 1 106 ? -5.882 9.928 6.082 1.00 66.25 106 ALA A C 1
ATOM 796 O O . ALA A 1 106 ? -7.080 9.793 6.325 1.00 66.25 106 ALA A O 1
ATOM 797 N N . GLY A 1 107 ? -4.927 9.200 6.667 1.00 55.41 107 GLY A N 1
ATOM 798 C CA . GLY A 1 107 ? -5.164 8.231 7.734 1.00 55.41 107 GLY A CA 1
ATOM 799 C C . GLY A 1 107 ? -5.817 8.873 8.957 1.00 55.41 107 GLY A C 1
ATOM 800 O O . GLY A 1 107 ? -6.886 8.432 9.372 1.00 55.41 107 GLY A O 1
ATOM 801 N N . ASP A 1 108 ? -5.252 9.971 9.459 1.00 70.00 108 ASP A N 1
ATOM 802 C CA . ASP A 1 108 ? -5.779 10.699 10.620 1.00 70.00 108 ASP A CA 1
ATOM 803 C C . ASP A 1 108 ? -7.217 11.186 10.376 1.00 70.00 108 ASP A C 1
ATOM 805 O O . ASP A 1 108 ? -8.093 11.023 11.228 1.00 70.00 108 ASP A O 1
ATOM 809 N N . ARG A 1 109 ? -7.504 11.719 9.176 1.00 73.19 109 ARG A N 1
ATOM 810 C CA . ARG A 1 109 ? -8.870 12.111 8.783 1.00 73.19 109 ARG A CA 1
ATOM 811 C C . ARG A 1 109 ? -9.819 10.917 8.733 1.00 73.19 109 ARG A C 1
ATOM 813 O O . ARG A 1 109 ? -10.933 11.017 9.236 1.00 73.19 109 ARG A O 1
ATOM 820 N N . ALA A 1 110 ? -9.391 9.793 8.162 1.00 64.19 110 ALA A N 1
ATOM 821 C CA . ALA A 1 110 ? -10.219 8.593 8.079 1.00 64.19 110 ALA A CA 1
ATOM 822 C C . ALA A 1 110 ? -10.555 8.026 9.471 1.00 64.19 110 ALA A C 1
ATOM 824 O O . ALA A 1 110 ? -11.691 7.607 9.702 1.00 64.19 110 ALA A O 1
ATOM 825 N N . VAL A 1 111 ? -9.596 8.056 10.402 1.00 68.94 111 VAL A N 1
ATOM 826 C CA . VAL A 1 111 ? -9.790 7.651 11.803 1.00 68.94 111 VAL A CA 1
ATOM 827 C C . VAL A 1 111 ? -10.771 8.588 12.510 1.00 68.94 111 VAL A C 1
ATOM 829 O O . VAL A 1 111 ? -11.720 8.112 13.135 1.00 68.94 111 VAL A O 1
ATOM 832 N N . ALA A 1 112 ? -10.609 9.905 12.361 1.00 75.00 112 ALA A N 1
ATOM 833 C CA . ALA A 1 112 ? -11.530 10.883 12.939 1.00 75.00 112 ALA A CA 1
ATOM 834 C C . ALA A 1 112 ? -12.958 10.733 12.380 1.00 75.00 112 ALA A C 1
ATOM 836 O O . ALA A 1 112 ? -13.931 10.717 13.134 1.00 75.00 112 ALA A O 1
ATOM 837 N N . ASP A 1 113 ? -13.106 10.542 11.068 1.00 70.88 113 ASP A N 1
ATOM 838 C CA . ASP A 1 113 ? -14.414 10.346 10.436 1.00 70.88 113 ASP A CA 1
ATOM 839 C C . ASP A 1 113 ? -15.058 9.010 10.824 1.00 70.88 113 ASP A C 1
ATOM 841 O O . ASP A 1 113 ? -16.281 8.917 10.968 1.00 70.88 113 ASP A O 1
ATOM 845 N N . TRP A 1 114 ? -14.264 7.957 11.030 1.00 86.62 114 TRP A N 1
ATOM 846 C CA . TRP A 1 114 ? -14.757 6.719 11.627 1.00 86.62 114 TRP A CA 1
ATOM 847 C C . TRP A 1 114 ? -15.246 6.958 13.059 1.00 86.62 114 TRP A C 1
ATOM 849 O O . TRP A 1 114 ? -16.361 6.547 13.379 1.00 86.62 114 TRP A O 1
ATOM 859 N N . ALA A 1 115 ? -14.486 7.673 13.892 1.00 77.19 115 ALA A N 1
ATOM 860 C CA . ALA A 1 115 ? -14.879 7.961 15.270 1.00 77.19 115 ALA A CA 1
ATOM 861 C C . ALA A 1 115 ? -16.197 8.741 15.337 1.00 77.19 115 ALA A C 1
ATOM 863 O O . ALA A 1 115 ? -17.098 8.392 16.098 1.00 77.19 115 ALA A O 1
ATOM 864 N N . ARG A 1 116 ? -16.366 9.743 14.469 1.00 84.81 116 ARG A N 1
ATOM 865 C CA . ARG A 1 116 ? -17.607 10.526 14.365 1.00 84.81 116 ARG A CA 1
ATOM 866 C C . ARG A 1 116 ? -18.799 9.674 13.950 1.00 84.81 116 ARG A C 1
ATOM 868 O O . ARG A 1 116 ? -19.853 9.754 14.585 1.00 84.81 116 ARG A O 1
ATOM 875 N N . ARG A 1 117 ? -18.628 8.804 12.947 1.00 74.56 117 ARG A N 1
ATOM 876 C CA . ARG A 1 117 ? -19.672 7.851 12.524 1.00 74.56 117 ARG A CA 1
ATOM 877 C C . ARG A 1 117 ? -20.026 6.828 13.608 1.00 74.56 117 ARG A C 1
ATOM 879 O O . ARG A 1 117 ? -21.167 6.386 13.653 1.00 74.56 117 ARG A O 1
ATOM 886 N N . ASN A 1 118 ? -19.083 6.485 14.485 1.00 77.94 118 ASN A N 1
ATOM 887 C CA . ASN A 1 118 ? -19.257 5.507 15.566 1.00 77.94 118 ASN A CA 1
ATOM 888 C C . ASN A 1 118 ? -19.428 6.157 16.952 1.00 77.94 118 ASN A C 1
ATOM 890 O O . ASN A 1 118 ? -19.299 5.493 17.981 1.00 77.94 118 ASN A O 1
ATOM 894 N N . SER A 1 119 ? -19.748 7.450 16.991 1.00 85.62 119 SER A N 1
ATOM 895 C CA . SER A 1 119 ? -19.719 8.271 18.206 1.00 85.62 119 SER A CA 1
ATOM 896 C C . SER A 1 119 ? -20.589 7.742 19.346 1.00 85.62 119 SER A C 1
ATOM 898 O O . SER A 1 119 ? -20.159 7.741 20.496 1.00 85.62 119 SER A O 1
ATOM 900 N N . ALA A 1 120 ? -21.788 7.241 19.043 1.00 82.69 120 ALA A N 1
ATOM 901 C CA . ALA A 1 120 ? -22.685 6.668 20.045 1.00 82.69 120 ALA A CA 1
ATOM 902 C C . ALA A 1 120 ? -22.086 5.423 20.725 1.00 82.69 120 ALA A C 1
ATOM 904 O O . ALA A 1 120 ? -22.223 5.249 21.934 1.00 82.69 120 ALA A O 1
ATOM 905 N N . ILE A 1 121 ? -21.393 4.576 19.957 1.00 83.19 121 ILE A N 1
ATOM 906 C CA . ILE A 1 121 ? -20.744 3.363 20.467 1.00 83.19 121 ILE A CA 1
ATOM 907 C C . ILE A 1 121 ? -19.542 3.746 21.331 1.00 83.19 121 ILE A C 1
ATOM 909 O O . ILE A 1 121 ? -19.428 3.263 22.456 1.00 83.19 121 ILE A O 1
ATOM 913 N N . LEU A 1 122 ? -18.693 4.657 20.844 1.00 81.94 122 LEU A N 1
ATOM 914 C CA . LEU A 1 122 ? -17.520 5.130 21.584 1.00 81.94 122 LEU A CA 1
ATOM 915 C C . LEU A 1 122 ? -17.910 5.770 22.920 1.00 81.94 122 LEU A C 1
ATOM 917 O O . LEU A 1 122 ? -17.340 5.421 23.949 1.00 81.94 122 LEU A O 1
ATOM 921 N N . ARG A 1 123 ? -18.930 6.639 22.931 1.00 92.56 123 ARG A N 1
ATOM 922 C CA . ARG A 1 123 ? -19.424 7.276 24.162 1.00 92.56 123 ARG A CA 1
ATOM 923 C C . ARG A 1 123 ? -20.045 6.277 25.133 1.00 92.56 123 ARG A C 1
ATOM 925 O O . ARG A 1 123 ? -19.852 6.406 26.337 1.00 92.56 123 ARG A O 1
ATOM 932 N N . ARG A 1 124 ? -20.753 5.261 24.630 1.00 88.06 124 ARG A N 1
ATOM 933 C CA . ARG A 1 124 ? -21.301 4.189 25.471 1.00 88.06 124 ARG A CA 1
ATOM 934 C C . ARG A 1 124 ? -20.191 3.400 26.161 1.00 88.06 124 ARG A C 1
ATOM 936 O O . ARG A 1 124 ? -20.268 3.210 27.369 1.00 88.06 124 ARG A O 1
ATOM 943 N N . ILE A 1 125 ? -19.179 2.965 25.409 1.00 88.56 125 ILE A N 1
ATOM 944 C CA . ILE A 1 125 ? -18.041 2.216 25.958 1.00 88.56 125 ILE A CA 1
ATOM 945 C C . ILE A 1 125 ? -17.289 3.083 26.971 1.00 88.56 125 ILE A C 1
ATOM 947 O O . ILE A 1 125 ? -17.055 2.644 28.091 1.00 88.56 125 ILE A O 1
ATOM 951 N N . ALA A 1 126 ? -16.980 4.331 26.614 1.00 88.75 126 ALA A N 1
ATOM 952 C CA . ALA A 1 126 ? -16.299 5.263 27.504 1.00 88.75 126 ALA A CA 1
ATOM 953 C C . ALA A 1 126 ? -17.078 5.498 28.808 1.00 88.75 126 ALA A C 1
ATOM 955 O O . ALA A 1 126 ? -16.490 5.414 29.880 1.00 88.75 126 ALA A O 1
ATOM 956 N N . GLY A 1 127 ? -18.400 5.691 28.730 1.00 88.94 127 GLY A N 1
ATOM 957 C CA . GLY A 1 127 ? -19.259 5.846 29.906 1.00 88.94 127 GLY A CA 1
ATOM 958 C C . GLY A 1 127 ? -19.321 4.600 30.794 1.00 88.94 127 GLY A C 1
ATOM 959 O O . GLY A 1 127 ? -19.383 4.718 32.014 1.00 88.94 127 GLY A O 1
ATOM 960 N N . GLN A 1 128 ? -19.276 3.401 30.205 1.00 88.94 128 GLN A N 1
ATOM 961 C CA . GLN A 1 128 ? -19.198 2.151 30.967 1.00 88.94 128 GLN A CA 1
ATOM 962 C C . GLN A 1 128 ? -17.856 2.017 31.690 1.00 88.94 128 GLN A C 1
ATOM 964 O O . GLN A 1 128 ? -17.840 1.633 32.854 1.00 88.94 128 GLN A O 1
ATOM 969 N N . VAL A 1 129 ? -16.750 2.352 31.019 1.00 86.56 129 VAL A N 1
ATOM 970 C CA . VAL A 1 129 ? -15.401 2.272 31.598 1.00 86.56 129 VAL A CA 1
ATOM 971 C C . VAL A 1 129 ? -15.202 3.316 32.697 1.00 86.56 129 VAL A C 1
ATOM 973 O O . VAL A 1 129 ? -14.655 2.990 33.744 1.00 86.56 129 VAL A O 1
ATOM 976 N N . SER A 1 130 ? -15.691 4.544 32.507 1.00 86.75 130 SER A N 1
ATOM 977 C CA . SER A 1 130 ? -15.581 5.607 33.515 1.00 86.75 130 SER A CA 1
ATOM 978 C C . SER A 1 130 ? -16.424 5.358 34.770 1.00 86.75 130 SER A C 1
ATOM 980 O O . SER A 1 130 ? -16.215 6.018 35.779 1.00 86.75 130 SER A O 1
ATOM 982 N N . ALA A 1 131 ? -17.402 4.451 34.702 1.00 88.88 131 ALA A N 1
ATOM 983 C CA . ALA A 1 131 ? -18.283 4.100 35.816 1.00 88.88 131 ALA A CA 1
ATOM 984 C C . ALA A 1 131 ? -17.846 2.821 36.557 1.00 88.88 131 ALA A C 1
ATOM 986 O O . ALA A 1 131 ? -18.608 2.297 37.367 1.00 88.88 131 ALA A O 1
ATOM 987 N N . LEU A 1 132 ? -16.665 2.273 36.246 1.00 89.12 132 LEU A N 1
ATOM 988 C CA . LEU A 1 132 ? -16.124 1.107 36.941 1.00 89.12 132 LEU A CA 1
ATOM 989 C C . LEU A 1 132 ? -15.605 1.499 38.330 1.00 89.12 132 LEU A C 1
ATOM 991 O O . LEU A 1 132 ? -14.720 2.341 38.453 1.00 89.12 132 LEU A O 1
ATOM 995 N N . ASP A 1 133 ? -16.111 0.823 39.359 1.00 88.00 133 ASP A N 1
ATOM 996 C CA . ASP A 1 133 ? -15.680 0.988 40.748 1.00 88.00 133 ASP A CA 1
ATOM 997 C C . ASP A 1 133 ? -14.695 -0.112 41.180 1.00 88.00 133 ASP A C 1
ATOM 999 O O . ASP A 1 133 ? -14.634 -1.198 40.597 1.00 88.00 133 ASP A O 1
ATOM 1003 N N . GLY A 1 134 ? -13.942 0.142 42.256 1.00 89.50 134 GLY A N 1
ATOM 1004 C CA . GLY A 1 134 ? -13.046 -0.854 42.864 1.00 89.50 134 GLY A CA 1
ATOM 1005 C C . GLY A 1 134 ? -11.748 -1.101 42.088 1.00 89.50 134 GLY A C 1
ATOM 1006 O O . GLY A 1 134 ? -11.115 -2.144 42.257 1.00 89.50 134 GLY A O 1
ATOM 1007 N N . LEU A 1 135 ? -11.349 -0.153 41.240 1.00 87.38 135 LEU A N 1
ATOM 1008 C CA . LEU A 1 135 ? -10.134 -0.225 40.437 1.00 87.38 135 LEU A CA 1
ATOM 1009 C C . LEU A 1 135 ? -8.870 0.054 41.268 1.00 87.38 135 LEU A C 1
ATOM 1011 O O . LEU A 1 135 ? -8.869 0.850 42.207 1.00 87.38 135 LEU A O 1
ATOM 1015 N N . GLY A 1 136 ? -7.757 -0.579 40.889 1.00 89.56 136 GLY A N 1
ATOM 1016 C CA . GLY A 1 136 ? -6.432 -0.194 41.384 1.00 89.56 136 GLY A CA 1
ATOM 1017 C C . GLY A 1 136 ? -5.991 1.174 40.828 1.00 89.56 136 GLY A C 1
ATOM 1018 O O . GLY A 1 136 ? -6.523 1.609 39.807 1.00 89.56 136 GLY A O 1
ATOM 1019 N N . PRO A 1 137 ? -4.981 1.842 41.421 1.00 87.81 137 PRO A N 1
ATOM 1020 C CA . PRO A 1 137 ? -4.618 3.226 41.081 1.00 87.81 137 PRO A CA 1
ATOM 1021 C C . PRO A 1 137 ? -4.370 3.503 39.586 1.00 87.81 137 PRO A C 1
ATOM 1023 O O . PRO A 1 137 ? -4.867 4.491 39.059 1.00 87.81 137 PRO A O 1
ATOM 1026 N N . ALA A 1 138 ? -3.664 2.615 38.876 1.00 86.06 138 ALA A N 1
ATOM 1027 C CA . ALA A 1 138 ? -3.381 2.780 37.442 1.00 86.06 138 ALA A CA 1
ATOM 1028 C C . ALA A 1 138 ? -4.624 2.593 36.545 1.00 86.06 138 ALA A C 1
ATOM 1030 O O . ALA A 1 138 ? -4.766 3.236 35.500 1.00 86.06 138 ALA A O 1
ATOM 1031 N N . ALA A 1 139 ? -5.541 1.714 36.958 1.00 85.69 139 ALA A N 1
ATOM 1032 C CA . ALA A 1 139 ? -6.804 1.497 36.263 1.00 85.69 139 ALA A CA 1
ATOM 1033 C C . ALA A 1 139 ? -7.771 2.663 36.519 1.00 85.69 139 ALA A C 1
ATOM 1035 O O . ALA A 1 139 ? -8.424 3.116 35.581 1.00 85.69 139 ALA A O 1
ATOM 1036 N N . GLN A 1 140 ? -7.779 3.213 37.739 1.00 89.50 140 GLN A N 1
ATOM 1037 C CA . GLN A 1 140 ? -8.524 4.428 38.063 1.00 89.50 140 GLN A CA 1
ATOM 1038 C C . GLN A 1 140 ? -8.041 5.619 37.225 1.00 89.50 140 GLN A C 1
ATOM 1040 O O . GLN A 1 140 ? -8.848 6.281 36.588 1.00 89.50 140 GLN A O 1
ATOM 1045 N N . GLU A 1 141 ? -6.726 5.833 37.118 1.00 89.69 141 GLU A N 1
ATOM 1046 C CA . GLU A 1 141 ? -6.163 6.904 36.283 1.00 89.69 141 GLU A CA 1
ATOM 1047 C C . GLU A 1 141 ? -6.548 6.758 34.798 1.00 89.69 141 GLU A C 1
ATOM 1049 O O . GLU A 1 141 ? -6.755 7.743 34.085 1.00 89.69 141 GLU A O 1
ATOM 1054 N N . SER A 1 142 ? -6.651 5.522 34.305 1.00 88.00 142 SER A N 1
ATOM 1055 C CA . SER A 1 142 ? -7.104 5.248 32.938 1.00 88.00 142 SER A CA 1
ATOM 1056 C C . SER A 1 142 ? -8.601 5.534 32.764 1.00 88.00 142 SER A C 1
ATOM 1058 O O . SER A 1 142 ? -8.984 6.159 31.773 1.00 88.00 142 SER A O 1
ATOM 1060 N N . ALA A 1 143 ? -9.433 5.145 33.734 1.00 89.31 143 ALA A N 1
ATOM 1061 C CA . ALA A 1 143 ? -10.866 5.438 33.751 1.00 89.31 143 ALA A CA 1
ATOM 1062 C C . ALA A 1 143 ? -11.145 6.951 33.829 1.00 89.31 143 ALA A C 1
ATOM 1064 O O . ALA A 1 143 ? -11.978 7.453 33.073 1.00 89.31 143 ALA A O 1
ATOM 1065 N N . ASP A 1 144 ? -10.391 7.691 34.646 1.00 90.50 144 ASP A N 1
ATOM 1066 C CA . ASP A 1 144 ? -10.504 9.147 34.780 1.00 90.50 144 ASP A CA 1
ATOM 1067 C C . ASP A 1 144 ? -10.140 9.863 33.466 1.00 90.50 144 ASP A C 1
ATOM 1069 O O . ASP A 1 144 ? -10.847 10.775 33.032 1.00 90.50 144 ASP A O 1
ATOM 1073 N N . ARG A 1 145 ? -9.079 9.419 32.771 1.00 90.25 145 ARG A N 1
ATOM 1074 C CA . ARG A 1 145 ? -8.699 9.952 31.446 1.00 90.25 145 ARG A CA 1
ATOM 1075 C C . ARG A 1 145 ? -9.772 9.705 30.385 1.00 90.25 145 ARG A C 1
ATOM 1077 O O . ARG A 1 145 ? -10.024 10.580 29.557 1.00 90.25 145 ARG A O 1
ATOM 1084 N N . ILE A 1 146 ? -10.410 8.535 30.407 1.00 91.38 146 ILE A N 1
ATOM 1085 C CA . ILE A 1 146 ? -11.536 8.216 29.517 1.00 91.38 146 ILE A CA 1
ATOM 1086 C C . ILE A 1 146 ? -12.758 9.079 29.866 1.00 91.38 146 ILE A C 1
ATOM 1088 O O . ILE A 1 146 ? -13.401 9.611 28.962 1.00 91.38 146 ILE A O 1
ATOM 1092 N N . GLY A 1 147 ? -13.046 9.275 31.156 1.00 90.06 147 GLY A N 1
ATOM 1093 C CA . GLY A 1 147 ? -14.124 10.145 31.631 1.00 90.06 147 GLY A CA 1
ATOM 1094 C C . GLY A 1 147 ? -13.927 11.612 31.239 1.00 90.06 147 GLY A C 1
ATOM 1095 O O . GLY A 1 147 ? -14.873 12.263 30.802 1.00 90.06 147 GLY A O 1
ATOM 1096 N N . ALA A 1 148 ? -12.695 12.119 31.304 1.00 90.88 148 ALA A N 1
ATOM 1097 C CA . ALA A 1 148 ? -12.366 13.463 30.837 1.00 90.88 148 ALA A CA 1
ATOM 1098 C C . ALA A 1 148 ? -12.605 13.621 29.324 1.00 90.88 148 ALA A C 1
ATOM 1100 O O . ALA A 1 148 ? -13.229 14.591 28.900 1.00 90.88 148 ALA A O 1
ATOM 1101 N N . ALA A 1 149 ? -12.177 12.645 28.515 1.00 90.25 149 ALA A N 1
ATOM 1102 C CA . ALA A 1 149 ? -12.388 12.663 27.065 1.00 90.25 149 ALA A CA 1
ATOM 1103 C C . ALA A 1 149 ? -13.863 12.477 26.658 1.00 90.25 149 ALA A C 1
ATOM 1105 O O . ALA A 1 149 ? -14.274 12.931 25.594 1.00 90.25 149 ALA A O 1
ATOM 1106 N N . LEU A 1 150 ? -14.690 11.850 27.503 1.00 89.88 150 LEU A N 1
ATOM 1107 C CA . LEU A 1 150 ? -16.137 11.737 27.279 1.00 89.88 150 LEU A CA 1
ATOM 1108 C C . LEU A 1 150 ? -16.845 13.098 27.275 1.00 89.88 150 LEU A C 1
ATOM 1110 O O . LEU A 1 150 ? -17.868 13.241 26.603 1.00 89.88 150 LEU A O 1
ATOM 1114 N N . GLY A 1 151 ? -16.303 14.076 28.006 1.00 86.06 151 GLY A N 1
ATOM 1115 C CA . GLY A 1 151 ? -16.817 15.443 28.060 1.00 86.06 151 GLY A CA 1
ATOM 1116 C C . GLY A 1 151 ? -16.484 16.304 26.838 1.00 86.06 151 GLY A C 1
ATOM 1117 O O . GLY A 1 151 ? -16.963 17.433 26.773 1.00 86.06 151 GLY A O 1
ATOM 1118 N N . ASP A 1 152 ? -15.682 15.806 25.892 1.00 90.44 152 ASP A N 1
ATOM 1119 C CA . ASP A 1 152 ? -15.288 16.541 24.689 1.00 90.44 152 ASP A CA 1
ATOM 1120 C C . ASP A 1 152 ? -16.339 16.434 23.560 1.00 90.44 152 ASP A C 1
ATOM 1122 O O . ASP A 1 152 ? -17.064 15.436 23.405 1.00 90.44 152 ASP A O 1
ATOM 1126 N N . ASP A 1 153 ? -16.405 17.482 22.738 1.00 87.06 153 ASP A N 1
ATOM 1127 C CA . ASP A 1 153 ? -17.329 17.589 21.613 1.00 87.06 153 ASP A CA 1
ATOM 1128 C C . ASP A 1 153 ? -16.968 16.613 20.475 1.00 87.06 153 ASP A C 1
ATOM 1130 O O . ASP A 1 153 ? -17.867 15.986 19.890 1.00 87.06 153 ASP A O 1
ATOM 1134 N N . ASP A 1 154 ? -15.673 16.429 20.168 1.00 90.06 154 ASP A N 1
ATOM 1135 C CA . ASP A 1 154 ? -15.229 15.537 19.089 1.00 90.06 154 ASP A CA 1
ATOM 1136 C C . ASP A 1 154 ? -15.006 14.106 19.616 1.00 90.06 154 ASP A C 1
ATOM 1138 O O . ASP A 1 154 ? -14.055 13.854 20.357 1.00 90.06 154 ASP A O 1
ATOM 1142 N N . PRO A 1 155 ? -15.812 13.112 19.191 1.00 84.25 155 PRO A N 1
ATOM 1143 C CA . PRO A 1 155 ? -15.644 11.720 19.611 1.00 84.25 155 PRO A CA 1
ATOM 1144 C C . PRO A 1 155 ? -14.298 11.100 19.199 1.00 84.25 155 PRO A C 1
ATOM 1146 O O . PRO A 1 155 ? -13.946 10.044 19.720 1.00 84.25 155 PRO A O 1
ATOM 1149 N N . ALA A 1 156 ? -13.529 11.711 18.289 1.00 85.88 156 ALA A N 1
ATOM 1150 C CA . ALA A 1 156 ? -12.171 11.263 17.976 1.00 85.88 156 ALA A CA 1
ATOM 1151 C C . ALA A 1 156 ? -11.213 11.361 19.180 1.00 85.88 156 ALA A C 1
ATOM 1153 O O . ALA A 1 156 ? -10.266 10.578 19.271 1.00 85.88 156 ALA A O 1
ATOM 1154 N N . THR A 1 157 ? -11.480 12.262 20.132 1.00 90.12 157 THR A N 1
ATOM 1155 C CA . THR A 1 157 ? -10.680 12.436 21.358 1.00 90.12 157 THR A CA 1
ATOM 1156 C C . THR A 1 157 ? -10.794 11.257 22.328 1.00 90.12 157 THR A C 1
ATOM 1158 O O . THR A 1 157 ? -9.919 11.071 23.170 1.00 90.12 157 THR A O 1
ATOM 1161 N N . LEU A 1 158 ? -11.816 10.406 22.171 1.00 87.31 158 LEU A N 1
ATOM 1162 C CA . LEU A 1 158 ? -11.973 9.172 22.943 1.00 87.31 158 LEU A CA 1
ATOM 1163 C C . LEU A 1 158 ? -10.979 8.083 22.525 1.00 87.31 158 LEU A C 1
ATOM 1165 O O . LEU A 1 158 ? -10.688 7.191 23.320 1.00 87.31 158 LEU A O 1
ATOM 1169 N N . LEU A 1 159 ? -10.447 8.128 21.298 1.00 86.75 159 LEU A N 1
ATOM 1170 C CA . LEU A 1 159 ? -9.601 7.050 20.779 1.00 86.75 159 LEU A CA 1
ATOM 1171 C C . LEU A 1 159 ? -8.258 6.921 21.511 1.00 86.75 159 LEU A C 1
ATOM 1173 O O . LEU A 1 159 ? -7.935 5.798 21.900 1.00 86.75 159 LEU A O 1
ATOM 1177 N N . PRO A 1 160 ? -7.478 7.998 21.747 1.00 85.75 160 PRO A N 1
ATOM 1178 C CA . PRO A 1 160 ? -6.212 7.879 22.468 1.00 85.75 160 PRO A CA 1
ATOM 1179 C C . PRO A 1 160 ? -6.337 7.281 23.883 1.00 85.75 160 PRO A C 1
ATOM 1181 O O . PRO A 1 160 ? -5.591 6.345 24.177 1.00 85.75 160 PRO A O 1
ATOM 1184 N N . PRO A 1 161 ? -7.255 7.734 24.766 1.00 86.88 161 PRO A N 1
ATOM 1185 C CA . PRO A 1 161 ? -7.369 7.159 26.105 1.00 86.88 161 PRO A CA 1
ATOM 1186 C C . PRO A 1 161 ? -7.943 5.735 26.095 1.00 86.88 161 PRO A C 1
ATOM 1188 O O . PRO A 1 161 ? -7.480 4.913 26.881 1.00 86.88 161 PRO A O 1
ATOM 1191 N N . LEU A 1 162 ? -8.867 5.402 25.182 1.00 82.69 162 LEU A N 1
ATOM 1192 C CA . LEU A 1 162 ? -9.370 4.029 25.030 1.00 82.69 162 LEU A CA 1
ATOM 1193 C C . LEU A 1 162 ? -8.286 3.064 24.527 1.00 82.69 162 LEU A C 1
ATOM 1195 O O . LEU A 1 162 ? -8.212 1.939 25.003 1.00 82.69 162 LEU A O 1
ATOM 1199 N N . ALA A 1 163 ? -7.428 3.492 23.597 1.00 81.19 163 ALA A N 1
ATOM 1200 C CA . ALA A 1 163 ? -6.321 2.670 23.103 1.00 81.19 163 ALA A CA 1
ATOM 1201 C C . ALA A 1 163 ? -5.209 2.485 24.150 1.00 81.19 163 ALA A C 1
ATOM 1203 O O . ALA A 1 163 ? -4.537 1.455 24.168 1.00 81.19 163 ALA A O 1
ATOM 1204 N N . ALA A 1 164 ? -5.012 3.486 25.014 1.00 80.56 164 ALA A N 1
ATOM 1205 C CA . ALA A 1 164 ? -4.047 3.436 26.108 1.00 80.56 164 ALA A CA 1
ATOM 1206 C C . ALA A 1 164 ? -4.529 2.590 27.299 1.00 80.56 164 ALA A C 1
ATOM 1208 O O . ALA A 1 164 ? -3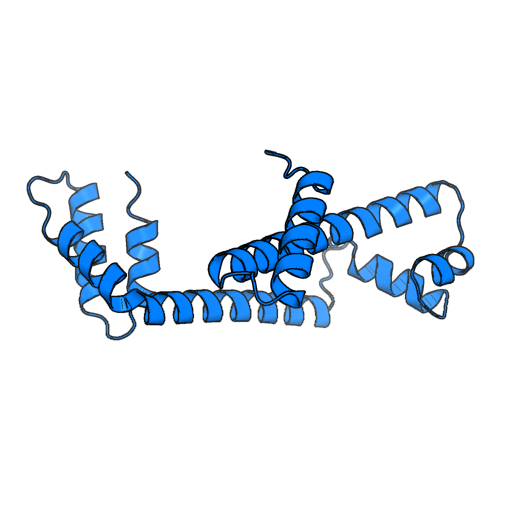.702 2.119 28.078 1.00 80.56 164 ALA A O 1
ATOM 1209 N N . ALA A 1 165 ? -5.842 2.395 27.449 1.00 72.38 165 ALA A N 1
ATOM 1210 C CA . ALA A 1 165 ? -6.429 1.481 28.421 1.00 72.38 165 ALA A CA 1
ATOM 1211 C C . ALA A 1 165 ? -6.319 0.035 27.905 1.00 72.38 165 ALA A C 1
ATOM 1213 O O . ALA A 1 165 ? -7.266 -0.534 27.367 1.00 72.38 165 ALA A O 1
ATOM 1214 N N . GLN A 1 166 ? -5.121 -0.540 28.006 1.00 56.41 166 GLN A N 1
ATOM 1215 C CA . GLN A 1 166 ? -4.900 -1.965 27.752 1.00 56.41 166 GLN A CA 1
ATOM 1216 C C . GLN A 1 166 ? -5.358 -2.815 28.955 1.00 56.41 166 GLN A C 1
ATOM 1218 O O . GLN A 1 166 ? -5.370 -2.291 30.071 1.00 56.41 166 GLN A O 1
ATOM 1223 N N . PRO A 1 167 ? -5.779 -4.077 28.730 1.00 52.16 167 PRO A N 1
ATOM 1224 C CA . PRO A 1 167 ? -6.252 -4.979 29.786 1.00 52.16 167 PRO A CA 1
ATOM 1225 C C . PRO A 1 167 ? -5.209 -5.278 30.868 1.00 52.16 167 PRO A C 1
ATOM 1227 O O . PRO A 1 167 ? -3.997 -5.294 30.550 1.00 52.16 167 PRO A O 1
#

Organism: NCBI:txid1292037

Foldseek 3Di:
DPDDPLVVLVVLLVVLVVCVVVVNHDPVSVVSNVVSVVVSVVVVLLCVLVVVVVCVVVPQQLQNCQVVVVHDDSVVSVVSSVLSDPCPPPDDDPVNVVVVVVVVVVVLVVLQVVQVVCVVVLLVVLVVQLPDPPDDPVSNVLNVCSVVQSPDPRSSSNVVSVVVPDD

Secondary structure (DSSP, 8-state):
-----HHHHHHHHHHHHHHHHTT---HHHHHHHHHHHHHHHHHHHHHHHHHHHHHHHTT--HHHHHHHTT-SSHHHHHHHHHHHS--TTS---HHHHHHHHHHHHHHHHHHHHHHHHTHHHHHHHHHHHHT--S--HHHHHHHHHHHHHHTSS-GGGGHHHHHH---

Sequence (167 aa):
MDGTDPAGELRHIHEVVAGARAGAADRDQLLTALSGLRLLRDELASWEPELITAARAAGASWVALAPALGVASRQAAERRYLRLQPSHTGETTGEGRVDAERDRRAGDRAVADWARRNSAILRRIAGQVSALDGLGPAAQESADRIGAALGDDDPATLLPPLAAAQP

Radius of gyration: 23.19 Å; chains: 1; bounding box: 48×34×65 Å